Protein AF-M0AGF1-F1 (afdb_monomer_lite)

Foldseek 3Di:
DDFDKDKDKDWDKDWDQDPVQRFIQIWTKMKIFIDTPNDTPDMDIDIDVVSVVVNVD

Secondary structure (DSSP, 8-state):
-PPP-EEEEEEEEEEEE-TTT-PEEEEEEEEEEEEETTEEEEEEEE--HHHHHHHH-

Organism: NCBI:txid1227491

Sequence (57 aa):
MVSEQETVFSAGHLKHRITSTGNVFESDWALRCAVREGAIIEYQFFEDTAAAADAFD

Structure (mmCIF, N/CA/C/O backbone):
data_AF-M0AGF1-F1
#
_entry.id   AF-M0AGF1-F1
#
loop_
_atom_site.group_PDB
_atom_site.id
_atom_site.type_symbol
_atom_site.label_atom_id
_atom_site.label_alt_id
_atom_site.label_comp_id
_atom_site.label_asym_id
_atom_site.label_entity_id
_atom_site.label_seq_id
_atom_site.pdbx_PDB_ins_code
_atom_site.Cartn_x
_atom_site.Cartn_y
_atom_site.Cartn_z
_atom_site.occupancy
_atom_site.B_iso_or_equiv
_atom_site.auth_seq_id
_atom_site.auth_comp_id
_atom_site.auth_asym_id
_atom_site.auth_atom_id
_atom_site.pdbx_PDB_model_num
ATOM 1 N N . MET A 1 1 ? -28.280 -2.921 19.753 1.00 46.97 1 MET A N 1
ATOM 2 C CA . MET A 1 1 ? -26.960 -2.292 19.953 1.00 46.97 1 MET A CA 1
ATOM 3 C C . MET A 1 1 ? -26.366 -2.059 18.575 1.00 46.97 1 MET A C 1
ATOM 5 O O . MET A 1 1 ? -26.075 -3.038 17.903 1.00 46.97 1 MET A O 1
ATOM 9 N N . VAL A 1 2 ? -26.287 -0.811 18.113 1.00 54.22 2 VAL A N 1
ATOM 10 C CA . VAL A 1 2 ? -25.473 -0.467 16.936 1.00 54.22 2 VAL A CA 1
ATOM 11 C C . VAL A 1 2 ? -24.082 -0.197 17.491 1.00 54.22 2 VAL A C 1
ATOM 13 O O . VAL A 1 2 ? -23.948 0.633 18.383 1.00 54.22 2 VAL A O 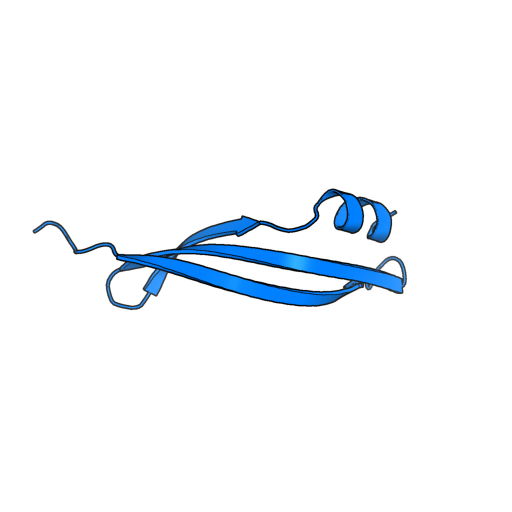1
ATOM 16 N N . SER A 1 3 ? -23.079 -0.962 17.075 1.00 64.00 3 SER A N 1
ATOM 17 C CA . SER A 1 3 ? -21.698 -0.645 17.435 1.00 64.00 3 SER A CA 1
ATOM 18 C C . SER A 1 3 ? -21.276 0.625 16.716 1.00 64.00 3 SER A C 1
ATOM 20 O O . SER A 1 3 ? -21.503 0.722 15.508 1.00 64.00 3 SER A O 1
ATOM 22 N N . GLU A 1 4 ? -20.640 1.557 17.417 1.00 77.00 4 GLU A N 1
ATOM 23 C CA . GLU A 1 4 ? -20.064 2.728 16.765 1.00 77.00 4 GLU A CA 1
ATOM 24 C C . GLU A 1 4 ? -18.929 2.289 15.829 1.00 77.00 4 GLU A C 1
ATOM 26 O O . GLU A 1 4 ? -18.041 1.522 16.211 1.00 77.00 4 GLU A O 1
ATOM 31 N N . GLN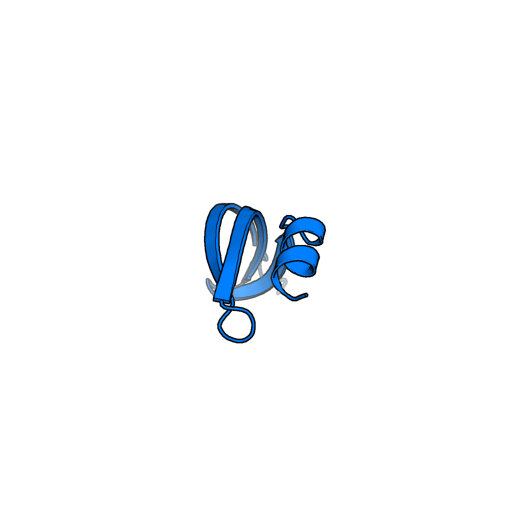 A 1 5 ? -19.029 2.714 14.571 1.00 84.44 5 GLN A N 1
ATOM 32 C CA . GLN A 1 5 ? -18.012 2.529 13.545 1.00 84.44 5 GLN A CA 1
ATOM 33 C C . GLN A 1 5 ? -17.449 3.907 13.217 1.00 84.44 5 GLN A C 1
ATOM 35 O O . GLN A 1 5 ? -18.188 4.806 12.815 1.00 84.44 5 GLN A O 1
ATOM 40 N N . GLU A 1 6 ? -16.143 4.066 13.377 1.00 93.94 6 GLU A N 1
ATOM 41 C CA . GLU A 1 6 ? -15.434 5.304 13.079 1.00 93.94 6 GLU A CA 1
ATOM 42 C C . GLU A 1 6 ? -14.785 5.210 11.700 1.00 93.94 6 GLU A C 1
ATOM 44 O O . GLU A 1 6 ? -14.222 4.179 11.338 1.00 93.94 6 GLU A O 1
ATOM 49 N N . THR A 1 7 ? -14.844 6.289 10.919 1.00 96.19 7 THR A N 1
ATOM 50 C CA . THR A 1 7 ? -14.048 6.403 9.691 1.00 96.19 7 THR A CA 1
ATOM 51 C C . THR A 1 7 ? -12.821 7.252 9.979 1.00 96.19 7 THR A C 1
ATOM 53 O O . THR A 1 7 ? -12.946 8.407 10.383 1.00 96.19 7 THR A O 1
ATOM 56 N N . VAL A 1 8 ? -11.640 6.686 9.748 1.00 96.88 8 VAL A N 1
ATOM 57 C CA . VAL A 1 8 ? -10.346 7.336 9.972 1.00 96.88 8 VAL A CA 1
ATOM 58 C C . VAL A 1 8 ? -9.602 7.445 8.647 1.00 96.88 8 VAL A C 1
ATOM 60 O O . VAL A 1 8 ? -9.646 6.529 7.825 1.00 96.88 8 VAL A O 1
ATOM 63 N N . PHE A 1 9 ? -8.904 8.560 8.449 1.00 97.44 9 PHE A N 1
ATOM 64 C CA . PHE A 1 9 ? -8.071 8.799 7.276 1.00 97.44 9 PHE A CA 1
ATOM 65 C C . PHE A 1 9 ? -6.606 8.944 7.678 1.00 97.44 9 PHE A C 1
ATOM 67 O O . PHE A 1 9 ? -6.289 9.544 8.705 1.00 97.44 9 PHE A O 1
ATOM 74 N N . SER A 1 10 ? -5.718 8.415 6.845 1.00 97.50 10 SER A N 1
ATOM 75 C CA . SER A 1 10 ? -4.275 8.620 6.939 1.00 97.50 10 SER A CA 1
ATOM 76 C C . SER A 1 10 ? -3.710 8.859 5.544 1.00 97.50 10 SER A C 1
ATOM 78 O O . SER A 1 10 ? -4.300 8.433 4.554 1.00 97.50 10 SER A O 1
ATOM 80 N N . ALA A 1 11 ? -2.588 9.557 5.458 1.00 98.38 11 ALA A N 1
ATOM 81 C CA . ALA A 1 11 ? -1.877 9.789 4.213 1.00 98.38 11 ALA A CA 1
ATOM 82 C C . ALA A 1 11 ? -0.380 9.874 4.495 1.00 98.38 11 ALA A C 1
ATOM 84 O O . ALA A 1 11 ? 0.035 10.179 5.620 1.00 98.38 11 ALA A O 1
ATOM 85 N N . GLY A 1 12 ? 0.425 9.629 3.473 1.00 98.50 12 GLY A N 1
ATOM 86 C CA . GLY A 1 12 ? 1.868 9.698 3.600 1.00 98.50 12 GLY A CA 1
ATOM 87 C C . GLY A 1 12 ? 2.579 9.417 2.293 1.00 98.50 12 GLY A C 1
ATOM 88 O O . GLY A 1 12 ? 1.998 9.502 1.217 1.00 98.50 12 GLY A O 1
ATOM 89 N N . HIS A 1 13 ? 3.852 9.076 2.427 1.00 98.50 13 HIS A N 1
ATOM 90 C CA . HIS A 1 13 ? 4.739 8.756 1.325 1.00 98.50 13 HIS A CA 1
ATOM 91 C C . HIS A 1 13 ? 5.392 7.398 1.581 1.00 98.50 13 HIS A C 1
ATOM 93 O O . HIS A 1 13 ? 5.708 7.072 2.732 1.00 98.50 13 HIS A O 1
ATOM 99 N N . LEU A 1 14 ? 5.575 6.596 0.535 1.00 97.56 14 LEU A N 1
ATOM 100 C CA . LEU A 1 14 ? 6.268 5.312 0.602 1.00 97.56 14 LEU A CA 1
ATOM 101 C C . LEU A 1 14 ? 7.297 5.188 -0.515 1.00 97.56 14 LEU A C 1
ATOM 103 O O . LEU A 1 14 ? 7.163 5.786 -1.579 1.00 97.56 14 LEU A O 1
ATOM 107 N N . LYS A 1 15 ? 8.311 4.363 -0.261 1.00 98.06 15 LYS A N 1
ATOM 108 C CA . LYS A 1 15 ? 9.336 3.996 -1.234 1.00 98.06 15 LYS A CA 1
ATOM 109 C C . LYS A 1 15 ? 9.756 2.556 -0.987 1.00 98.06 15 LYS A C 1
ATOM 111 O O . LYS A 1 15 ? 10.309 2.239 0.068 1.00 98.06 15 LYS A O 1
ATOM 116 N N . HIS A 1 16 ? 9.509 1.686 -1.954 1.00 96.50 16 HIS A N 1
ATOM 117 C CA . HIS A 1 16 ? 9.810 0.262 -1.890 1.00 96.50 16 HIS A CA 1
ATOM 118 C C . HIS A 1 16 ? 10.776 -0.139 -3.001 1.00 96.50 16 HIS A C 1
ATOM 120 O O . HIS A 1 16 ? 10.770 0.426 -4.091 1.00 96.50 16 HIS A O 1
ATOM 126 N N . ARG A 1 17 ? 11.595 -1.158 -2.733 1.00 98.12 17 ARG A N 1
ATOM 127 C CA . ARG A 1 17 ? 12.330 -1.869 -3.780 1.00 98.12 17 ARG A CA 1
ATOM 128 C C . ARG A 1 17 ? 11.591 -3.161 -4.095 1.00 98.12 17 ARG A C 1
ATOM 130 O O . ARG A 1 17 ? 11.425 -3.994 -3.204 1.00 98.12 17 ARG A O 1
ATOM 137 N N . ILE A 1 18 ? 11.179 -3.328 -5.345 1.00 97.62 18 ILE A N 1
ATOM 138 C CA . ILE A 1 18 ? 10.528 -4.543 -5.827 1.00 97.62 18 ILE A CA 1
ATOM 139 C C . ILE A 1 18 ? 11.585 -5.643 -5.914 1.00 97.62 18 ILE A C 1
ATOM 141 O O . ILE A 1 18 ? 12.606 -5.489 -6.578 1.00 97.62 18 ILE A O 1
ATOM 145 N N . THR A 1 19 ? 11.386 -6.745 -5.194 1.00 97.25 19 THR A N 1
ATOM 146 C CA . THR A 1 19 ? 12.416 -7.787 -5.053 1.00 97.25 19 THR A CA 1
ATOM 147 C C . THR A 1 19 ? 12.618 -8.608 -6.323 1.00 97.25 19 THR A C 1
ATOM 149 O O . THR A 1 19 ? 13.731 -9.072 -6.556 1.00 97.25 19 THR A O 1
ATOM 152 N N . SER A 1 20 ? 11.576 -8.778 -7.143 1.00 97.00 20 SER A N 1
ATOM 153 C CA . SER A 1 20 ? 11.632 -9.542 -8.395 1.00 97.00 20 SER A CA 1
ATOM 154 C C . SER A 1 20 ? 12.361 -8.808 -9.522 1.00 97.00 20 SER A C 1
ATOM 156 O O . SER A 1 20 ? 13.080 -9.451 -10.280 1.00 97.00 20 SER A O 1
ATOM 158 N N . THR A 1 21 ? 12.200 -7.485 -9.624 1.00 97.19 21 THR A N 1
ATOM 159 C CA . THR A 1 21 ? 12.778 -6.659 -10.703 1.00 97.19 21 THR A CA 1
ATOM 160 C C . THR A 1 21 ? 13.990 -5.844 -10.244 1.00 97.19 21 THR A C 1
ATOM 162 O O . THR A 1 21 ? 14.841 -5.467 -11.043 1.00 97.19 21 THR A O 1
ATOM 165 N N . GLY A 1 22 ? 14.105 -5.570 -8.942 1.00 97.50 22 GLY A N 1
ATOM 166 C CA . GLY A 1 22 ? 15.095 -4.653 -8.375 1.00 97.50 22 GLY A CA 1
ATOM 167 C C . GLY A 1 22 ? 14.724 -3.171 -8.511 1.00 97.50 22 GLY A C 1
ATOM 168 O O . GLY A 1 22 ? 15.432 -2.331 -7.932 1.00 97.50 22 GLY A O 1
ATOM 169 N N . ASN A 1 23 ? 13.629 -2.863 -9.218 1.00 98.19 23 ASN A N 1
ATOM 170 C CA . ASN A 1 23 ? 13.122 -1.513 -9.459 1.00 98.19 23 ASN A CA 1
ATOM 171 C C . ASN A 1 23 ? 12.639 -0.853 -8.162 1.00 98.19 23 ASN A C 1
ATOM 173 O O . ASN A 1 23 ? 12.357 -1.514 -7.158 1.00 98.19 23 ASN A O 1
ATOM 177 N N . VAL A 1 24 ? 12.558 0.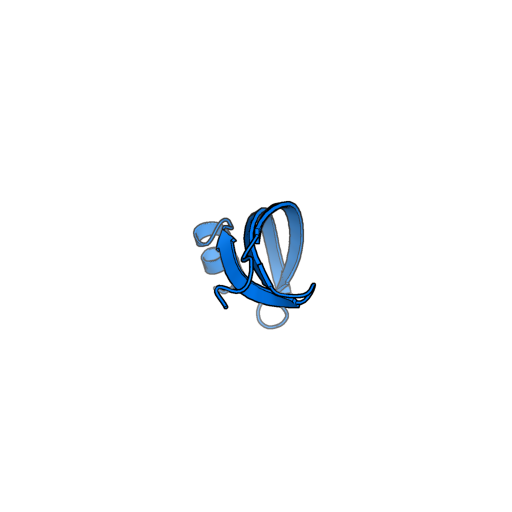476 -8.178 1.00 98.12 24 VAL A N 1
ATOM 178 C CA . VAL A 1 24 ? 12.017 1.266 -7.068 1.00 98.12 24 VAL A CA 1
ATOM 179 C C . VAL A 1 24 ? 10.606 1.709 -7.427 1.00 98.12 24 VAL A C 1
ATOM 181 O O . VAL A 1 24 ? 10.418 2.369 -8.441 1.00 98.12 24 VAL A O 1
ATOM 184 N N . PHE A 1 25 ? 9.652 1.380 -6.563 1.00 98.31 25 PHE A N 1
ATOM 185 C CA . PHE A 1 25 ? 8.314 1.958 -6.559 1.00 98.31 25 PHE A CA 1
ATOM 186 C C . PHE A 1 25 ? 8.249 3.047 -5.482 1.00 98.31 25 PHE A C 1
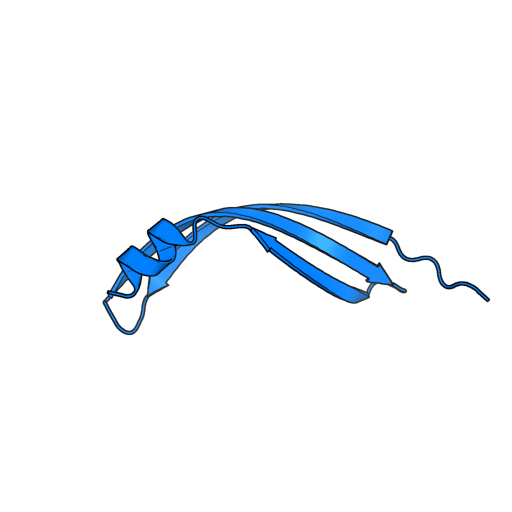ATOM 188 O O . PHE A 1 25 ? 8.707 2.838 -4.357 1.00 98.31 25 PHE A O 1
ATOM 195 N N . GLU A 1 26 ? 7.701 4.209 -5.813 1.00 98.25 26 GLU A N 1
ATOM 196 C CA . GLU A 1 26 ? 7.586 5.360 -4.917 1.00 98.25 26 GLU A CA 1
ATOM 197 C C . GLU A 1 26 ? 6.241 6.040 -5.164 1.00 98.25 26 GLU A C 1
ATOM 199 O O . GLU A 1 26 ? 5.849 6.217 -6.315 1.00 98.25 26 GLU A O 1
ATOM 204 N N . SER A 1 27 ? 5.517 6.369 -4.094 1.00 98.38 27 SER A N 1
ATOM 205 C CA . SER A 1 27 ? 4.163 6.916 -4.204 1.00 98.38 27 SER A CA 1
ATOM 206 C C . SER A 1 27 ? 3.789 7.730 -2.973 1.00 98.38 27 SER A C 1
ATOM 208 O O . SER A 1 27 ? 4.032 7.313 -1.836 1.00 98.38 27 SER A O 1
ATOM 210 N N . ASP A 1 28 ? 3.105 8.849 -3.201 1.00 98.50 28 ASP A N 1
ATOM 211 C CA . ASP A 1 28 ? 2.210 9.411 -2.192 1.00 98.50 28 ASP A CA 1
ATOM 212 C C . ASP A 1 28 ? 0.971 8.519 -2.085 1.00 98.50 28 ASP A C 1
ATOM 214 O O . ASP A 1 28 ? 0.515 7.948 -3.079 1.00 98.50 28 ASP A O 1
ATOM 218 N N . TRP A 1 29 ? 0.436 8.366 -0.880 1.00 98.56 29 TRP A N 1
ATOM 219 C CA . TRP A 1 29 ? -0.687 7.473 -0.627 1.00 98.56 29 TRP A CA 1
ATOM 220 C C . TRP A 1 29 ? -1.708 8.080 0.327 1.00 98.56 29 TRP A C 1
ATOM 222 O O . TRP A 1 29 ? -1.400 8.942 1.155 1.00 98.56 29 TRP A O 1
ATOM 232 N N . ALA A 1 30 ? -2.935 7.573 0.231 1.00 98.50 30 ALA A N 1
ATOM 233 C CA . ALA A 1 30 ? -4.014 7.835 1.173 1.00 98.50 30 ALA A CA 1
ATOM 234 C C . ALA A 1 30 ? -4.688 6.523 1.594 1.00 98.50 30 ALA A C 1
ATOM 236 O O . ALA A 1 30 ? -4.759 5.562 0.832 1.00 98.50 30 ALA A O 1
ATOM 237 N N . LEU A 1 31 ? -5.206 6.486 2.815 1.00 98.31 31 LEU A N 1
ATOM 238 C CA . LEU A 1 31 ? -5.854 5.327 3.411 1.00 98.31 31 LEU A CA 1
ATOM 239 C C . LEU A 1 31 ? -7.142 5.761 4.108 1.00 98.31 31 LEU A C 1
ATOM 241 O O . LEU A 1 31 ? -7.109 6.625 4.985 1.00 98.31 31 LEU A O 1
ATOM 245 N N . ARG A 1 32 ? -8.266 5.137 3.746 1.00 98.19 32 ARG A N 1
ATOM 246 C CA . ARG A 1 32 ? -9.519 5.191 4.514 1.00 98.19 32 ARG A CA 1
ATOM 247 C C . ARG A 1 32 ? -9.654 3.898 5.305 1.00 98.19 32 ARG A C 1
ATOM 249 O O . ARG A 1 32 ? -9.659 2.831 4.700 1.00 98.19 32 ARG A O 1
ATOM 256 N N . CYS A 1 33 ? -9.842 3.992 6.613 1.00 98.06 33 CYS A N 1
ATOM 257 C CA . CYS A 1 33 ? -10.135 2.857 7.482 1.00 98.06 3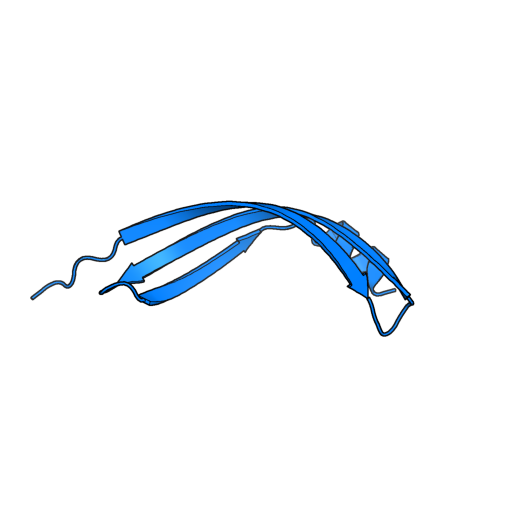3 CYS A CA 1
ATOM 258 C C . CYS A 1 33 ? -11.518 3.005 8.108 1.00 98.06 33 CYS A C 1
ATOM 260 O O . CYS A 1 33 ? -11.874 4.092 8.563 1.00 98.06 33 CYS A O 1
ATOM 262 N N . ALA A 1 34 ? -12.258 1.903 8.201 1.00 96.75 34 ALA A N 1
ATOM 263 C CA . ALA A 1 34 ? -13.345 1.783 9.160 1.00 96.75 34 ALA A CA 1
ATOM 264 C C . ALA A 1 34 ? -12.820 1.077 10.415 1.00 96.75 34 ALA A C 1
ATOM 266 O O . ALA A 1 34 ? -12.233 -0.004 10.321 1.00 96.75 34 ALA A O 1
ATOM 267 N N . VAL A 1 35 ? -13.027 1.681 11.581 1.00 95.94 35 VAL A N 1
ATOM 268 C CA . VAL A 1 35 ? -12.542 1.204 12.877 1.00 95.94 35 VAL A CA 1
ATOM 269 C C . VAL A 1 35 ? -13.732 0.888 13.772 1.00 95.94 35 VAL A C 1
ATOM 271 O O . VAL A 1 35 ? -14.683 1.663 13.859 1.00 95.94 35 VAL A O 1
ATOM 274 N N . ARG A 1 36 ? -13.687 -0.261 14.442 1.00 95.88 36 ARG A N 1
ATOM 275 C CA . ARG A 1 36 ? -14.663 -0.658 15.455 1.00 95.88 36 ARG A CA 1
ATOM 276 C C . ARG A 1 36 ? -13.920 -1.244 16.644 1.00 95.88 36 ARG A C 1
ATOM 278 O O . ARG A 1 36 ? -13.094 -2.132 16.469 1.00 95.88 36 ARG A O 1
ATOM 285 N N . GLU A 1 37 ? -14.218 -0.742 17.842 1.00 94.12 37 GLU A N 1
ATOM 286 C CA . GLU A 1 37 ? -13.607 -1.220 19.096 1.00 94.12 37 GLU A CA 1
ATOM 287 C C . GLU A 1 37 ? -12.061 -1.190 19.045 1.00 94.12 37 GLU A C 1
ATOM 289 O O . GLU A 1 37 ? -11.379 -2.083 19.540 1.00 94.12 37 GLU A O 1
ATOM 294 N N . GLY A 1 38 ? -11.501 -0.157 18.401 1.00 92.25 38 GLY A N 1
ATOM 295 C CA . GLY A 1 38 ? -10.055 0.030 18.232 1.00 92.25 38 GLY A CA 1
ATOM 296 C C . GLY A 1 38 ? -9.398 -0.844 17.156 1.00 92.25 38 GLY A C 1
ATOM 297 O O . GLY A 1 38 ? -8.202 -0.696 16.912 1.00 92.25 38 GLY A O 1
ATOM 298 N N . ALA A 1 39 ? -10.150 -1.722 16.485 1.00 95.12 39 ALA A N 1
ATOM 299 C CA . ALA A 1 39 ? -9.655 -2.565 15.401 1.00 95.12 39 ALA A CA 1
ATOM 300 C C . ALA A 1 39 ? -10.094 -2.038 14.027 1.00 95.12 39 ALA A C 1
ATOM 302 O O . ALA A 1 39 ? -11.247 -1.646 13.842 1.00 95.12 39 ALA A O 1
ATOM 303 N N . ILE A 1 40 ? -9.192 -2.067 13.041 1.00 96.19 40 ILE A N 1
ATOM 304 C CA . ILE A 1 40 ? -9.541 -1.805 11.638 1.00 96.19 40 ILE A CA 1
ATOM 305 C C . ILE A 1 40 ? -10.349 -2.999 11.123 1.00 96.19 40 ILE A C 1
ATOM 307 O O . ILE A 1 40 ? -9.864 -4.128 11.138 1.00 96.19 40 ILE A O 1
ATOM 311 N N . ILE A 1 41 ? -11.571 -2.744 10.663 1.00 96.56 41 ILE A N 1
ATOM 312 C CA . ILE A 1 41 ? -12.477 -3.763 10.109 1.00 96.56 41 ILE A CA 1
ATOM 313 C C . ILE A 1 41 ? -12.622 -3.670 8.587 1.00 96.56 41 ILE A C 1
ATOM 315 O O . ILE A 1 41 ? -13.029 -4.636 7.951 1.00 96.56 41 ILE A O 1
ATOM 319 N N . GLU A 1 42 ? -12.259 -2.532 7.997 1.00 97.31 42 GLU A N 1
ATOM 320 C CA . GLU A 1 42 ? -12.165 -2.325 6.551 1.00 97.31 42 GLU A CA 1
ATOM 321 C C . GLU A 1 42 ? -11.059 -1.306 6.278 1.00 97.31 42 GLU A C 1
ATOM 323 O O . GLU A 1 42 ? -10.908 -0.348 7.041 1.00 97.31 42 GLU A O 1
ATOM 328 N N . TYR A 1 43 ? -10.323 -1.477 5.180 1.00 97.38 43 TYR A N 1
ATOM 329 C CA . TYR A 1 43 ? -9.443 -0.436 4.670 1.00 97.38 43 TYR A CA 1
ATOM 330 C C . TYR A 1 43 ? -9.532 -0.315 3.146 1.00 97.38 43 TYR A C 1
ATOM 332 O O . TYR A 1 43 ? -9.744 -1.300 2.440 1.00 97.38 43 TYR A O 1
ATOM 340 N N . GLN A 1 44 ? -9.334 0.903 2.646 1.00 98.38 44 GLN A N 1
ATOM 341 C CA . GLN A 1 44 ? -9.129 1.197 1.233 1.00 98.38 44 GLN A CA 1
ATOM 342 C C . GLN A 1 44 ? -7.867 2.047 1.087 1.00 98.38 44 GLN A C 1
ATOM 344 O O . GLN A 1 44 ? -7.809 3.165 1.605 1.00 98.38 44 GLN A O 1
ATOM 349 N N . PHE A 1 45 ? -6.869 1.494 0.400 1.00 98.06 45 PHE A N 1
ATOM 350 C CA . PHE A 1 45 ? -5.590 2.142 0.126 1.00 98.06 45 PHE A CA 1
ATOM 351 C C . PHE A 1 45 ? -5.594 2.723 -1.288 1.00 98.06 45 PHE A C 1
ATOM 353 O O . PHE A 1 45 ? -6.083 2.089 -2.224 1.00 98.06 45 PHE A O 1
ATOM 360 N N . PHE A 1 46 ? -5.070 3.932 -1.424 1.00 98.38 46 PHE A N 1
ATOM 361 C CA . PHE A 1 46 ? -4.940 4.655 -2.679 1.00 98.38 46 PHE A CA 1
ATOM 362 C C . PHE A 1 46 ? -3.467 4.998 -2.869 1.00 98.38 46 PHE A C 1
ATOM 364 O O . PHE A 1 46 ? -2.867 5.619 -1.994 1.00 98.38 46 PHE A O 1
ATOM 371 N N . GLU A 1 47 ? -2.911 4.612 -4.009 1.00 97.88 47 GLU A N 1
ATOM 372 C CA . GLU A 1 47 ? -1.521 4.849 -4.401 1.00 97.88 47 GLU A CA 1
ATOM 373 C C . GLU A 1 47 ? -1.426 4.996 -5.924 1.00 97.88 47 GLU A C 1
ATOM 375 O O . GLU A 1 47 ? -2.401 4.745 -6.645 1.00 97.88 47 GLU A O 1
ATOM 380 N N . ASP A 1 48 ? -0.259 5.395 -6.423 1.00 97.81 48 ASP A N 1
ATOM 381 C CA . ASP A 1 48 ? 0.028 5.475 -7.851 1.00 97.81 48 ASP A CA 1
ATOM 382 C C . ASP A 1 48 ? 0.205 4.070 -8.446 1.00 97.81 48 ASP A C 1
ATOM 384 O O . ASP A 1 48 ? 1.304 3.539 -8.609 1.00 97.81 48 ASP A O 1
ATOM 388 N N . THR A 1 49 ? -0.927 3.445 -8.761 1.00 96.69 49 THR A N 1
ATOM 389 C CA . THR A 1 49 ? -0.956 2.101 -9.355 1.00 96.69 49 THR A CA 1
ATOM 390 C C . THR A 1 49 ? -0.313 2.028 -10.744 1.00 96.69 49 THR A C 1
ATOM 392 O O . THR A 1 49 ? 0.083 0.937 -11.150 1.00 96.69 49 THR A O 1
ATOM 395 N N . ALA A 1 50 ? -0.166 3.152 -11.459 1.00 97.38 50 ALA A N 1
ATOM 396 C CA . ALA A 1 50 ? 0.553 3.179 -12.731 1.00 97.38 50 ALA A CA 1
ATOM 397 C C . ALA A 1 50 ? 2.064 3.067 -12.488 1.00 97.38 50 ALA A C 1
ATOM 399 O O . ALA A 1 50 ? 2.706 2.187 -13.056 1.00 97.38 50 ALA A O 1
ATOM 400 N N . ALA A 1 51 ? 2.605 3.859 -11.556 1.00 97.06 51 ALA A N 1
ATOM 401 C CA . ALA A 1 51 ? 4.004 3.741 -11.139 1.00 97.06 51 ALA A CA 1
ATOM 402 C C . ALA A 1 51 ? 4.318 2.370 -10.512 1.00 97.06 51 ALA A C 1
ATOM 404 O O . ALA A 1 51 ? 5.426 1.852 -10.665 1.00 97.06 51 ALA A O 1
ATOM 405 N N . ALA A 1 52 ? 3.348 1.763 -9.818 1.00 96.81 52 ALA A N 1
ATOM 406 C CA . ALA A 1 52 ? 3.486 0.398 -9.325 1.00 96.81 52 ALA A CA 1
ATOM 407 C C . ALA A 1 52 ? 3.624 -0.597 -10.487 1.00 96.81 52 ALA A C 1
ATOM 409 O O . ALA A 1 52 ? 4.563 -1.388 -10.482 1.00 96.81 52 ALA A O 1
ATOM 410 N N . ALA A 1 53 ? 2.732 -0.539 -11.483 1.00 97.12 53 ALA A N 1
ATOM 411 C CA . ALA A 1 53 ? 2.783 -1.416 -12.653 1.00 97.12 53 ALA A CA 1
ATOM 412 C C . ALA A 1 53 ? 4.128 -1.304 -13.391 1.00 97.12 53 ALA A C 1
ATOM 414 O O . ALA A 1 53 ? 4.789 -2.322 -13.581 1.00 97.12 53 ALA A O 1
ATOM 415 N N . ASP A 1 54 ? 4.587 -0.079 -13.668 1.00 97.25 54 ASP A N 1
ATOM 416 C CA . ASP A 1 54 ? 5.875 0.176 -14.328 1.00 97.25 54 ASP A CA 1
ATOM 417 C C . ASP A 1 54 ? 7.074 -0.392 -13.541 1.00 97.25 54 ASP A C 1
ATOM 419 O O . ASP A 1 54 ? 8.084 -0.782 -14.122 1.00 97.25 54 ASP A O 1
ATOM 423 N N . ALA A 1 55 ? 6.997 -0.445 -12.205 1.00 97.50 55 ALA A N 1
ATOM 424 C CA . ALA A 1 55 ? 8.062 -1.006 -11.373 1.00 97.50 55 ALA A CA 1
ATOM 425 C C . ALA A 1 55 ? 8.064 -2.548 -11.338 1.00 97.50 55 ALA A C 1
ATOM 427 O O . ALA A 1 55 ? 9.099 -3.148 -11.012 1.00 97.50 55 ALA A O 1
ATOM 428 N N . PHE A 1 56 ? 6.926 -3.187 -11.624 1.00 96.19 56 PHE A N 1
ATOM 429 C CA . PHE A 1 56 ? 6.783 -4.646 -11.658 1.00 96.19 56 PHE A CA 1
ATOM 430 C C . PHE A 1 56 ? 7.113 -5.277 -13.019 1.00 96.19 56 PHE A C 1
ATOM 432 O O . PHE A 1 56 ? 7.343 -6.490 -13.042 1.00 96.19 56 PHE A O 1
ATOM 439 N N . ASP A 1 57 ? 7.169 -4.483 -14.089 1.00 89.69 57 ASP A N 1
ATOM 440 C CA . ASP A 1 57 ? 7.687 -4.880 -15.407 1.00 89.69 57 ASP A CA 1
ATOM 441 C C . ASP A 1 57 ? 9.227 -5.029 -15.416 1.00 89.69 57 ASP A C 1
ATOM 443 O O . ASP A 1 57 ? 9.722 -5.936 -16.130 1.00 89.69 57 ASP A O 1
#

Radius of gyration: 15.34 Å; chains: 1; bounding box: 42×19×35 Å

pLDDT: mean 94.31, std 1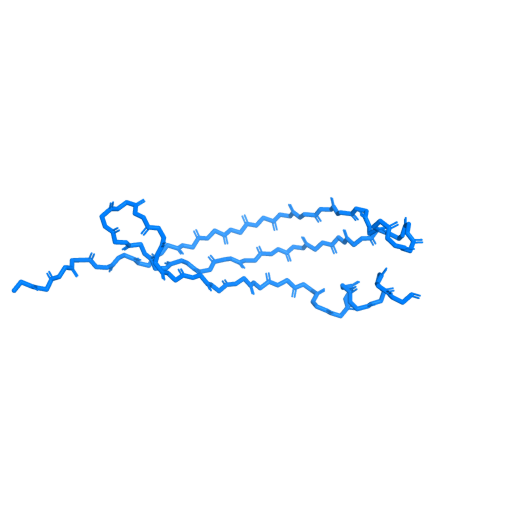0.01, range [46.97, 98.56]

InterPro domains:
  IPR032710 NTF2-like domain superfamily [SSF54427] (3-56)